Protein AF-A0A0C2FKZ8-F1 (afdb_monomer_lite)

Structure (mmCIF, N/CA/C/O backbone):
data_AF-A0A0C2FKZ8-F1
#
_entry.id   AF-A0A0C2FKZ8-F1
#
loop_
_atom_site.group_PDB
_atom_site.id
_atom_site.type_symbol
_atom_site.label_atom_id
_atom_site.label_alt_id
_atom_site.label_comp_id
_atom_site.label_asym_id
_atom_site.label_entity_id
_atom_site.label_seq_id
_atom_site.pdbx_PDB_ins_code
_atom_site.Cartn_x
_atom_site.Cartn_y
_atom_site.Cartn_z
_atom_site.occupancy
_atom_site.B_iso_or_equiv
_atom_site.auth_seq_id
_atom_site.auth_comp_id
_atom_site.auth_asym_id
_atom_site.auth_atom_id
_atom_site.pdbx_PDB_model_num
ATOM 1 N N . MET A 1 1 ? 32.488 -30.261 -62.437 1.00 38.12 1 MET A N 1
ATOM 2 C CA . MET A 1 1 ? 31.530 -29.179 -62.739 1.00 38.12 1 MET A CA 1
ATOM 3 C C . MET A 1 1 ? 30.149 -29.786 -62.557 1.00 38.12 1 MET A C 1
ATOM 5 O O . MET A 1 1 ? 29.883 -30.774 -63.220 1.00 38.12 1 MET A O 1
ATOM 9 N N . SER A 1 2 ? 29.512 -29.540 -61.407 1.00 35.72 2 SER A N 1
ATOM 10 C CA . SER A 1 2 ? 28.441 -28.525 -61.233 1.00 35.72 2 SER A CA 1
ATOM 11 C C . SER A 1 2 ? 27.141 -29.024 -61.882 1.00 35.72 2 SER A C 1
ATOM 13 O O . SER A 1 2 ? 27.186 -29.386 -63.046 1.00 35.72 2 SER A O 1
ATOM 15 N N . GLY A 1 3 ? 25.960 -29.102 -61.276 1.00 36.44 3 GLY A N 1
ATOM 16 C CA . GLY A 1 3 ? 25.378 -28.740 -59.980 1.00 36.44 3 GLY A CA 1
ATOM 17 C C . GLY A 1 3 ? 24.051 -29.530 -59.886 1.00 36.44 3 GLY A C 1
ATOM 18 O O . GLY A 1 3 ? 23.538 -29.997 -60.898 1.00 36.44 3 GLY A O 1
ATOM 19 N N . ASP A 1 4 ? 23.684 -30.005 -58.706 1.00 36.69 4 ASP A N 1
ATOM 20 C CA . ASP A 1 4 ? 22.714 -29.396 -57.785 1.00 36.69 4 ASP A CA 1
ATOM 21 C C . ASP A 1 4 ? 21.239 -29.625 -58.179 1.00 36.69 4 ASP A C 1
ATOM 23 O O . ASP A 1 4 ? 20.721 -29.088 -59.159 1.00 36.69 4 ASP A O 1
ATOM 27 N N . ALA A 1 5 ? 20.584 -30.481 -57.392 1.00 40.66 5 ALA A N 1
ATOM 28 C CA . ALA A 1 5 ? 19.171 -30.811 -57.468 1.00 40.66 5 ALA A CA 1
ATOM 29 C C . ALA A 1 5 ? 18.420 -29.909 -56.483 1.00 40.66 5 ALA A C 1
ATOM 31 O O . ALA A 1 5 ? 18.368 -30.176 -55.285 1.00 40.66 5 ALA A O 1
ATOM 32 N N . GLY A 1 6 ? 17.836 -28.831 -56.999 1.00 39.62 6 GLY A N 1
ATOM 33 C CA . GLY A 1 6 ? 16.949 -27.960 -56.241 1.00 39.62 6 GLY A CA 1
ATOM 34 C C . GLY A 1 6 ? 15.491 -28.392 -56.375 1.00 39.62 6 GLY A C 1
ATOM 35 O O . GLY A 1 6 ? 14.900 -28.235 -57.437 1.00 39.62 6 GLY A O 1
ATOM 36 N N . SER A 1 7 ? 14.890 -28.866 -55.285 1.00 42.16 7 SER A N 1
ATOM 37 C CA . SER A 1 7 ? 13.541 -28.439 -54.894 1.00 42.16 7 SER A CA 1
ATOM 38 C C . SER A 1 7 ? 13.305 -28.800 -53.430 1.00 42.16 7 SER A C 1
ATOM 40 O O . SER A 1 7 ? 13.011 -29.937 -53.065 1.00 42.16 7 SER A O 1
ATOM 42 N N . SER A 1 8 ? 13.532 -27.796 -52.589 1.00 42.53 8 SER A N 1
ATOM 43 C CA . SER A 1 8 ? 13.315 -27.809 -51.151 1.00 42.53 8 SER A CA 1
ATOM 44 C C . SER A 1 8 ? 11.816 -27.800 -50.858 1.00 42.53 8 SER A C 1
ATOM 46 O O . SER A 1 8 ? 11.144 -26.790 -51.052 1.00 42.53 8 SER A O 1
ATOM 48 N N . VAL A 1 9 ? 11.299 -28.919 -50.353 1.00 45.00 9 VAL A N 1
ATOM 49 C CA . VAL A 1 9 ? 10.028 -28.969 -49.619 1.00 45.00 9 VAL A CA 1
ATOM 50 C C . VAL A 1 9 ? 10.345 -29.399 -48.189 1.00 45.00 9 VAL A C 1
ATOM 52 O O . VAL A 1 9 ? 9.994 -30.488 -47.754 1.00 45.00 9 VAL A O 1
ATOM 55 N N . ALA A 1 10 ? 11.104 -28.570 -47.472 1.00 39.94 10 ALA A N 1
ATOM 56 C CA . ALA A 1 10 ? 11.369 -28.753 -46.045 1.00 39.94 10 ALA A CA 1
ATOM 57 C C . ALA A 1 10 ? 11.796 -27.426 -45.397 1.00 39.94 10 ALA A C 1
ATOM 59 O O . ALA A 1 10 ? 12.912 -27.282 -44.912 1.00 39.94 10 ALA A O 1
ATOM 60 N N . GLN A 1 11 ? 10.915 -26.427 -45.393 1.00 51.12 11 GLN A N 1
ATOM 61 C CA . GLN A 1 11 ? 11.107 -25.204 -44.605 1.00 51.12 11 GLN A CA 1
ATOM 62 C C . GLN A 1 11 ? 10.012 -25.062 -43.549 1.00 51.12 11 GLN A C 1
ATOM 64 O O . GLN A 1 11 ? 9.292 -24.080 -43.585 1.00 51.12 11 GLN A O 1
ATOM 69 N N . PHE A 1 12 ? 9.845 -26.012 -42.621 1.00 51.31 12 PHE A N 1
ATOM 70 C CA . PHE A 1 12 ? 8.905 -25.792 -41.505 1.00 51.31 12 PHE A CA 1
ATOM 71 C C . PHE A 1 12 ? 9.265 -26.416 -40.152 1.00 51.31 12 PHE A C 1
ATOM 73 O O . PHE A 1 12 ? 8.398 -26.487 -39.296 1.00 51.31 12 PHE A O 1
ATOM 80 N N . PHE A 1 13 ? 10.528 -26.772 -39.885 1.00 43.41 13 PHE A N 1
ATOM 81 C CA . PHE A 1 13 ? 10.976 -27.027 -38.506 1.00 43.41 13 PHE A CA 1
ATOM 82 C C . PHE A 1 13 ? 12.439 -26.606 -38.324 1.00 43.41 13 PHE A C 1
ATOM 84 O O . PHE A 1 13 ? 13.352 -27.388 -38.568 1.00 43.41 13 PHE A O 1
ATOM 91 N N . SER A 1 14 ? 12.670 -25.358 -37.906 1.00 43.06 14 SER A N 1
ATOM 92 C CA . SER A 1 14 ? 13.970 -24.958 -37.358 1.00 43.06 14 SER A CA 1
ATOM 93 C C . SER A 1 14 ? 13.974 -25.291 -35.867 1.00 43.06 14 SER A C 1
ATOM 95 O O . SER A 1 14 ? 13.247 -24.677 -35.091 1.00 43.06 14 SER A O 1
ATOM 97 N N . THR A 1 15 ? 14.765 -26.282 -35.458 1.00 45.19 15 THR A N 1
ATOM 98 C CA . THR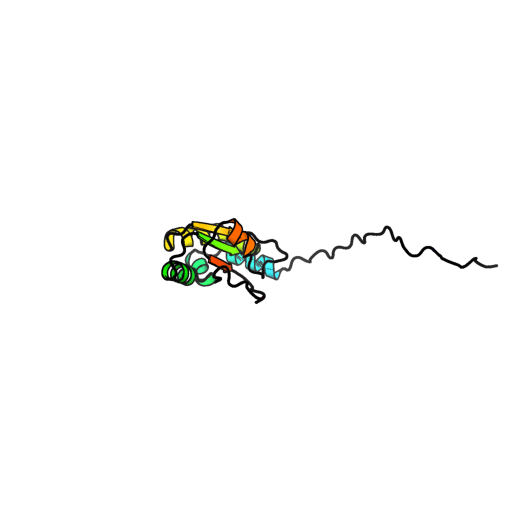 A 1 15 ? 14.976 -26.687 -34.055 1.00 45.19 15 THR A CA 1
ATOM 99 C C . THR A 1 15 ? 15.980 -25.782 -33.332 1.00 45.19 15 THR A C 1
ATOM 101 O O . THR A 1 15 ? 16.780 -26.252 -32.526 1.00 45.19 15 THR A O 1
ATOM 104 N N . HIS A 1 16 ? 15.974 -24.482 -33.619 1.00 43.12 16 HIS A N 1
ATOM 105 C CA . HIS A 1 16 ? 16.875 -23.524 -32.990 1.00 43.12 16 HIS A CA 1
ATOM 106 C C . HIS A 1 16 ? 16.073 -22.495 -32.203 1.00 43.12 16 HIS A C 1
ATOM 108 O O . HIS A 1 16 ? 15.548 -21.543 -32.770 1.00 43.12 16 HIS A O 1
ATOM 114 N N . THR A 1 17 ? 16.007 -22.683 -30.886 1.00 51.44 17 THR A N 1
ATOM 115 C CA . THR A 1 17 ? 15.770 -21.588 -29.943 1.00 51.44 17 THR A CA 1
ATOM 116 C C . THR A 1 17 ? 17.042 -20.740 -29.937 1.00 51.44 17 THR A C 1
ATOM 118 O O . THR A 1 17 ? 18.088 -21.261 -29.538 1.00 51.44 17 THR A O 1
ATOM 121 N N . PRO A 1 18 ? 17.032 -19.476 -30.390 1.00 43.16 18 PRO A N 1
ATOM 122 C CA . PRO A 1 18 ? 18.164 -18.596 -30.159 1.00 43.16 18 PRO A CA 1
ATOM 123 C C . PRO A 1 18 ? 18.250 -18.384 -28.648 1.00 43.16 18 PRO A C 1
ATOM 125 O O . PRO A 1 18 ? 17.334 -17.839 -28.039 1.00 43.16 18 PRO A O 1
ATOM 128 N N . ALA A 1 19 ? 19.332 -18.852 -28.034 1.00 50.28 19 ALA A N 1
ATOM 129 C CA . ALA A 1 19 ? 19.637 -18.628 -26.623 1.00 50.28 19 ALA A CA 1
ATOM 130 C C . ALA A 1 19 ? 20.151 -17.199 -26.351 1.00 50.28 19 ALA A C 1
ATOM 132 O O . ALA A 1 19 ? 20.841 -16.976 -25.362 1.00 50.28 19 ALA A O 1
ATOM 133 N N . ASP A 1 20 ? 19.811 -16.237 -27.209 1.00 47.12 20 ASP A N 1
ATOM 134 C CA . ASP A 1 20 ? 20.1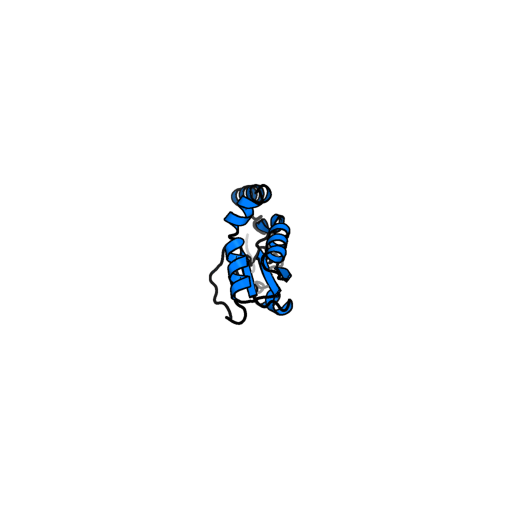07 -14.826 -26.998 1.00 47.12 20 ASP A CA 1
ATOM 135 C C . ASP A 1 20 ? 18.868 -14.162 -26.405 1.00 47.12 20 ASP A C 1
ATOM 137 O O . ASP A 1 20 ? 18.101 -13.468 -27.073 1.00 47.12 20 ASP A O 1
ATOM 141 N N . HIS A 1 21 ? 18.676 -14.387 -25.105 1.00 49.59 21 HIS A N 1
ATOM 142 C CA . HIS A 1 21 ? 18.080 -13.333 -24.300 1.00 49.59 21 HIS A CA 1
ATOM 143 C C . HIS A 1 21 ? 19.062 -12.155 -24.373 1.00 49.59 21 HIS A C 1
ATOM 145 O O . HIS A 1 21 ? 20.246 -12.360 -24.075 1.00 49.59 21 HIS A O 1
ATOM 151 N N . PRO A 1 22 ? 18.631 -10.939 -24.755 1.00 46.25 22 PRO A N 1
ATOM 152 C CA . PRO A 1 22 ? 19.394 -9.759 -24.393 1.00 46.25 22 PRO A CA 1
ATOM 153 C C . PRO A 1 22 ? 19.627 -9.879 -22.891 1.00 46.25 22 PRO A C 1
ATOM 155 O O . PRO A 1 22 ? 18.674 -10.036 -22.130 1.00 46.25 22 PRO A O 1
ATOM 158 N N . LYS A 1 23 ? 20.887 -9.919 -22.459 1.00 45.62 23 LYS A N 1
ATOM 159 C CA . LYS A 1 23 ? 21.161 -9.657 -21.054 1.00 45.62 23 LYS A CA 1
ATOM 160 C C . LYS A 1 23 ? 20.669 -8.237 -20.860 1.00 45.62 23 LYS A C 1
ATOM 162 O O . LYS A 1 23 ? 21.218 -7.339 -21.495 1.00 45.62 23 LYS A O 1
ATOM 167 N N . ASP A 1 24 ? 19.605 -8.071 -20.088 1.00 52.31 24 ASP A N 1
ATOM 168 C CA . ASP A 1 24 ? 19.225 -6.766 -19.580 1.00 52.31 24 ASP A CA 1
ATOM 169 C C . ASP A 1 24 ? 20.494 -6.197 -18.934 1.00 52.31 24 ASP A C 1
ATOM 171 O O . ASP A 1 24 ? 20.976 -6.709 -17.920 1.00 52.31 24 ASP A O 1
ATOM 175 N N . GLU A 1 25 ? 21.138 -5.244 -19.612 1.00 46.78 25 GLU A N 1
ATOM 176 C CA . GLU A 1 25 ? 22.233 -4.480 -19.029 1.00 46.78 25 GLU A CA 1
ATOM 177 C C . GLU A 1 25 ? 21.649 -3.869 -17.750 1.00 46.78 25 GLU A C 1
ATOM 179 O O . GLU A 1 25 ? 20.617 -3.196 -17.839 1.00 46.78 25 GLU A O 1
ATOM 184 N N . PRO A 1 26 ? 22.220 -4.138 -16.562 1.00 48.34 26 PRO A N 1
ATOM 185 C CA . PRO A 1 26 ? 21.697 -3.571 -15.332 1.00 48.34 26 PRO A CA 1
ATOM 186 C C . PRO A 1 26 ? 21.737 -2.053 -15.479 1.00 48.34 26 PRO A C 1
ATOM 188 O O . PRO A 1 26 ? 22.808 -1.459 -15.631 1.00 48.34 26 PRO A O 1
ATOM 191 N N . ASP A 1 27 ? 20.562 -1.427 -15.506 1.00 52.75 27 ASP A N 1
ATOM 192 C CA . ASP A 1 27 ? 20.454 0.018 -15.585 1.00 52.75 27 ASP A CA 1
ATOM 193 C C . ASP A 1 27 ? 21.088 0.603 -14.317 1.00 52.75 27 ASP A C 1
ATOM 195 O O . ASP A 1 27 ? 20.500 0.599 -13.235 1.00 52.75 27 ASP A O 1
ATOM 199 N N . VAL A 1 28 ? 22.317 1.105 -14.453 1.00 53.75 28 VAL A N 1
ATOM 200 C CA . VAL A 1 28 ? 23.122 1.713 -13.379 1.00 53.75 28 VAL A CA 1
ATOM 201 C C . VAL A 1 28 ? 22.353 2.834 -12.654 1.00 53.75 28 VAL A C 1
ATOM 203 O O . VAL A 1 28 ? 22.693 3.199 -11.524 1.00 53.75 28 VAL A O 1
ATOM 206 N N . SER A 1 29 ? 21.318 3.394 -13.289 1.00 60.09 29 SER A N 1
ATOM 207 C CA . SER A 1 29 ? 20.392 4.362 -12.698 1.00 60.09 29 SER A CA 1
ATOM 208 C C . SER A 1 29 ? 19.507 3.747 -11.602 1.00 60.09 29 SER A C 1
ATOM 210 O O . SER A 1 29 ? 19.388 4.310 -10.510 1.00 60.09 29 SER A O 1
ATOM 212 N N . SER A 1 30 ? 18.944 2.564 -11.861 1.00 64.50 30 SER A N 1
ATOM 213 C CA . SER A 1 30 ? 18.024 1.849 -10.966 1.00 64.50 30 SER A CA 1
ATOM 214 C C . SER A 1 30 ? 18.705 1.420 -9.661 1.00 64.50 30 SER A C 1
ATOM 216 O O . SER A 1 30 ? 18.153 1.593 -8.569 1.00 64.50 30 SER A O 1
ATOM 218 N N . ASP A 1 31 ? 19.947 0.939 -9.746 1.00 70.38 31 ASP A N 1
ATOM 219 C CA . ASP A 1 31 ? 20.693 0.468 -8.573 1.00 70.38 31 ASP A CA 1
ATOM 220 C C . ASP A 1 31 ? 21.002 1.607 -7.591 1.00 70.38 31 ASP A C 1
ATOM 222 O O . ASP A 1 31 ? 20.770 1.484 -6.386 1.00 70.38 31 ASP A O 1
ATOM 226 N N . LYS A 1 32 ? 21.436 2.768 -8.103 1.00 76.75 32 LYS A N 1
ATOM 227 C CA . LYS A 1 32 ? 21.719 3.945 -7.265 1.00 76.75 32 LYS A CA 1
ATOM 228 C C . LYS A 1 32 ? 20.475 4.450 -6.545 1.00 76.75 32 LYS A C 1
ATOM 230 O O . LYS A 1 32 ? 20.554 4.837 -5.382 1.00 76.75 32 LYS A O 1
ATOM 235 N N . PHE A 1 33 ? 19.337 4.469 -7.231 1.00 80.50 33 PHE A N 1
ATOM 236 C CA . PHE A 1 33 ? 18.077 4.919 -6.650 1.00 80.50 33 PHE A CA 1
ATOM 237 C C . PHE A 1 33 ? 17.588 3.979 -5.545 1.00 80.50 33 PHE A C 1
ATOM 239 O O . PHE A 1 33 ? 17.213 4.429 -4.460 1.00 80.50 33 PHE A O 1
ATOM 246 N N . THR A 1 34 ? 17.681 2.671 -5.784 1.00 81.19 34 THR A N 1
ATOM 247 C CA . THR A 1 34 ? 17.350 1.644 -4.790 1.00 81.19 34 THR A CA 1
ATOM 248 C C . THR A 1 34 ? 18.200 1.813 -3.526 1.00 81.19 34 THR A C 1
ATOM 250 O O . THR A 1 34 ? 17.682 1.742 -2.410 1.00 81.19 34 THR A O 1
ATOM 253 N N . ASP A 1 35 ? 19.498 2.087 -3.674 1.00 84.69 35 ASP A N 1
ATOM 254 C CA . ASP A 1 35 ? 20.387 2.312 -2.533 1.00 84.69 35 ASP A CA 1
ATOM 255 C C . ASP A 1 35 ? 20.049 3.593 -1.762 1.00 84.69 35 ASP A C 1
ATOM 257 O O . ASP A 1 35 ? 19.987 3.565 -0.533 1.00 84.69 35 ASP A O 1
ATOM 261 N N . LEU A 1 36 ? 19.719 4.691 -2.449 1.00 85.12 36 LEU A N 1
ATOM 262 C CA . LEU A 1 36 ? 19.256 5.913 -1.783 1.00 85.12 36 LEU A CA 1
ATOM 263 C C . LEU A 1 36 ? 18.029 5.644 -0.900 1.00 85.12 36 LEU A C 1
ATOM 265 O O . LEU A 1 36 ? 18.013 6.035 0.267 1.00 85.12 36 LEU A O 1
ATOM 269 N N . ILE A 1 37 ? 17.041 4.916 -1.422 1.00 85.31 37 ILE A N 1
ATOM 270 C CA . ILE A 1 37 ? 15.796 4.610 -0.705 1.00 85.31 37 ILE A CA 1
ATOM 271 C C . ILE A 1 37 ? 16.031 3.691 0.493 1.00 85.31 37 ILE A C 1
ATOM 273 O O . ILE A 1 37 ? 15.395 3.855 1.539 1.00 85.31 37 ILE A O 1
ATOM 277 N N . LYS A 1 38 ? 16.970 2.744 0.395 1.00 86.38 38 LYS A N 1
ATOM 278 C CA . LYS A 1 38 ? 17.366 1.912 1.544 1.00 86.38 38 LYS A CA 1
ATOM 279 C C . LYS A 1 38 ? 17.873 2.763 2.707 1.00 86.38 38 LYS A C 1
ATOM 281 O O . LYS A 1 38 ? 17.589 2.430 3.860 1.00 86.38 38 LYS A O 1
ATOM 286 N N . ASN A 1 39 ? 18.585 3.846 2.400 1.00 89.75 39 ASN A N 1
ATOM 287 C CA . ASN A 1 39 ? 19.221 4.737 3.364 1.00 89.75 39 ASN A CA 1
ATOM 288 C C . ASN A 1 39 ? 18.318 5.859 3.900 1.00 89.75 39 ASN A C 1
ATOM 290 O O . ASN A 1 39 ? 18.763 6.595 4.783 1.00 89.75 39 ASN A O 1
ATOM 294 N N . PHE A 1 40 ? 17.076 5.991 3.424 1.00 90.44 40 PHE A N 1
ATOM 295 C CA . PHE A 1 40 ? 16.148 6.993 3.951 1.00 90.44 40 PHE A CA 1
ATOM 296 C C . PHE A 1 40 ? 15.867 6.773 5.439 1.00 90.44 40 PHE A C 1
ATOM 298 O O . PHE A 1 40 ? 15.612 5.650 5.899 1.00 90.44 40 PHE A O 1
ATOM 305 N N . ASN A 1 41 ? 15.892 7.876 6.187 1.00 92.44 41 ASN A N 1
ATOM 306 C CA . ASN A 1 41 ? 15.345 7.913 7.538 1.00 92.44 41 ASN A CA 1
ATOM 307 C C . ASN A 1 41 ? 13.803 7.901 7.498 1.00 92.44 41 ASN A C 1
ATOM 309 O O . ASN A 1 41 ? 13.192 7.955 6.429 1.00 92.44 41 ASN A O 1
ATOM 313 N N . ASP A 1 42 ? 13.167 7.803 8.665 1.00 90.31 42 ASP A N 1
ATOM 314 C CA . ASP A 1 42 ? 11.710 7.658 8.747 1.00 90.31 42 ASP A CA 1
ATOM 315 C C . ASP A 1 42 ? 10.949 8.876 8.195 1.00 90.31 42 ASP A C 1
ATOM 317 O O . ASP A 1 42 ? 9.901 8.694 7.579 1.00 90.31 42 ASP A O 1
ATOM 321 N N . ASP A 1 43 ? 11.473 10.094 8.354 1.00 93.19 43 ASP A N 1
ATOM 322 C CA . ASP A 1 43 ? 10.822 11.316 7.863 1.00 93.19 43 ASP A CA 1
ATOM 323 C C . ASP A 1 43 ? 10.911 11.422 6.336 1.00 93.19 43 ASP A C 1
ATOM 325 O O . ASP A 1 43 ? 9.904 11.655 5.672 1.00 93.19 43 ASP A O 1
ATOM 329 N N . GLN A 1 44 ? 12.086 11.141 5.762 1.00 94.44 44 GLN A N 1
ATOM 330 C CA . GLN A 1 44 ? 12.281 11.079 4.309 1.00 94.44 44 GLN A CA 1
ATOM 331 C C . GLN A 1 44 ? 11.410 9.998 3.673 1.00 94.44 44 GLN A C 1
ATOM 333 O O . GLN A 1 44 ? 10.857 10.198 2.596 1.00 94.44 44 GLN A O 1
ATOM 338 N N . LEU A 1 45 ? 11.268 8.850 4.343 1.00 93.50 45 LEU A N 1
ATOM 339 C CA . LEU A 1 45 ? 10.390 7.779 3.889 1.00 93.50 45 LEU A CA 1
ATOM 340 C C . LEU A 1 45 ? 8.924 8.235 3.871 1.00 93.50 45 LEU A C 1
ATOM 342 O O . LEU A 1 45 ? 8.212 7.961 2.909 1.00 93.50 45 LEU A O 1
ATOM 346 N N . ARG A 1 46 ? 8.472 8.931 4.921 1.00 94.75 46 ARG A N 1
ATOM 347 C CA . ARG A 1 46 ? 7.097 9.445 5.012 1.00 94.75 46 ARG A CA 1
ATOM 348 C C . ARG A 1 46 ? 6.795 10.477 3.942 1.00 94.75 46 ARG A C 1
ATOM 350 O O . ARG A 1 46 ? 5.734 10.391 3.332 1.00 94.75 46 ARG A O 1
ATOM 357 N N . GLU A 1 47 ? 7.718 11.408 3.724 1.00 95.44 47 GLU A N 1
ATOM 358 C CA . GLU A 1 47 ? 7.586 12.456 2.717 1.00 95.44 47 GLU A CA 1
ATOM 359 C C . GLU A 1 47 ? 7.586 11.857 1.308 1.00 95.44 47 GLU A C 1
ATOM 361 O O . GLU A 1 47 ? 6.646 12.077 0.552 1.00 95.44 47 GLU A O 1
ATOM 366 N N . PHE A 1 48 ? 8.571 11.013 0.983 1.00 94.56 48 PHE A N 1
ATOM 367 C CA . PHE A 1 48 ? 8.707 10.423 -0.350 1.00 94.56 48 PHE A CA 1
ATOM 368 C C . PHE A 1 48 ? 7.512 9.542 -0.742 1.00 94.56 48 PHE A C 1
ATOM 370 O O . PHE A 1 48 ? 7.037 9.608 -1.872 1.00 94.56 48 PHE A O 1
ATOM 377 N N . PHE A 1 49 ? 7.008 8.724 0.186 1.00 95.19 49 PHE A N 1
ATOM 378 C CA . PHE A 1 49 ? 5.853 7.856 -0.062 1.00 95.19 49 PHE A CA 1
ATOM 379 C C . PHE A 1 49 ? 4.510 8.513 0.298 1.00 95.19 49 PHE A C 1
ATOM 381 O O . PHE A 1 49 ? 3.487 7.831 0.281 1.00 95.19 49 PHE A O 1
ATOM 388 N N . HIS A 1 50 ? 4.488 9.806 0.649 1.00 96.44 50 HIS A N 1
ATOM 389 C CA . HIS A 1 50 ? 3.274 10.534 1.045 1.00 96.44 50 HIS A CA 1
ATOM 390 C C . HIS A 1 50 ? 2.413 9.762 2.068 1.00 96.44 50 HIS A C 1
ATOM 392 O O . HIS A 1 50 ? 1.185 9.666 1.956 1.00 96.44 50 HIS A O 1
ATOM 398 N N . LEU A 1 51 ? 3.056 9.161 3.076 1.00 96.88 51 LEU A N 1
ATOM 399 C CA . LEU A 1 51 ? 2.399 8.182 3.948 1.00 96.88 51 LEU A CA 1
ATOM 400 C C . LEU A 1 51 ? 1.270 8.794 4.785 1.00 96.88 51 LEU A C 1
ATOM 402 O O . LEU A 1 51 ? 0.263 8.129 5.034 1.00 96.88 51 LEU A O 1
ATOM 406 N N . ASP A 1 52 ? 1.397 10.059 5.182 1.00 97.44 52 ASP A N 1
ATOM 407 C CA . ASP A 1 52 ? 0.363 10.762 5.947 1.00 97.44 52 ASP A CA 1
ATOM 408 C C . ASP A 1 52 ? -0.917 10.986 5.125 1.00 97.44 52 ASP A C 1
ATOM 410 O O . ASP A 1 52 ? -2.035 10.860 5.642 1.00 97.44 52 ASP A O 1
ATOM 414 N N . GLU A 1 53 ? -0.780 11.249 3.823 1.00 97.50 53 GLU A N 1
ATOM 415 C CA . GLU A 1 53 ? -1.918 11.352 2.906 1.00 97.50 53 GLU A CA 1
ATOM 416 C C . GLU A 1 53 ? -2.591 9.995 2.716 1.00 97.50 53 GLU A C 1
ATOM 418 O O . GLU A 1 53 ? -3.819 9.904 2.720 1.00 97.50 53 GLU A O 1
ATOM 423 N N . THR A 1 54 ? -1.799 8.929 2.593 1.00 97.81 54 THR A N 1
ATOM 424 C CA . THR A 1 54 ? -2.306 7.555 2.521 1.00 97.81 54 THR A CA 1
ATOM 425 C C . THR A 1 54 ? -3.097 7.187 3.773 1.00 97.81 54 THR A C 1
ATOM 427 O O . THR A 1 54 ? -4.226 6.706 3.667 1.00 97.81 54 THR A O 1
ATOM 430 N N . VAL A 1 55 ? -2.570 7.482 4.962 1.00 97.94 55 VAL A N 1
ATOM 431 C CA . VAL A 1 55 ? -3.273 7.262 6.236 1.00 97.94 55 VAL A CA 1
ATOM 432 C C . VAL A 1 55 ? -4.573 8.065 6.297 1.00 97.94 55 VAL A C 1
ATOM 434 O O . VAL A 1 55 ? -5.609 7.538 6.704 1.00 97.94 55 VAL A O 1
ATOM 437 N N . THR A 1 56 ? -4.540 9.332 5.881 1.00 98.00 56 THR A N 1
ATOM 438 C CA . THR A 1 56 ? -5.724 10.202 5.864 1.00 98.00 56 THR A CA 1
ATOM 439 C C . THR A 1 56 ? -6.797 9.657 4.925 1.00 98.00 56 THR A C 1
ATOM 441 O O . THR A 1 56 ? -7.962 9.557 5.309 1.00 98.00 56 THR A O 1
ATOM 444 N N . TRP A 1 57 ? -6.405 9.234 3.724 1.00 97.88 57 TRP A N 1
ATOM 445 C CA . TRP A 1 57 ? -7.303 8.612 2.758 1.00 97.88 57 TRP A CA 1
ATOM 446 C C . TRP A 1 57 ? -7.933 7.326 3.304 1.00 97.88 57 TRP A C 1
ATOM 448 O O . TRP A 1 57 ? -9.149 7.163 3.210 1.00 97.88 57 TRP A O 1
ATOM 458 N N . MET A 1 58 ? -7.154 6.451 3.948 1.00 97.06 58 MET A N 1
ATOM 459 C CA . MET A 1 58 ? -7.685 5.225 4.556 1.00 97.06 58 MET A CA 1
ATOM 460 C C . MET A 1 58 ? -8.694 5.518 5.668 1.00 97.06 58 MET A C 1
ATOM 462 O O . MET A 1 58 ? -9.779 4.938 5.691 1.00 97.06 58 MET A O 1
ATOM 466 N N . ARG A 1 59 ? -8.359 6.444 6.574 1.00 96.75 59 ARG A N 1
ATOM 467 C CA . ARG A 1 59 ? -9.222 6.806 7.706 1.00 96.75 59 ARG A CA 1
ATOM 468 C C . ARG A 1 59 ? -10.527 7.454 7.255 1.00 96.75 59 ARG A C 1
ATOM 470 O O . ARG A 1 59 ? -11.580 7.091 7.769 1.00 96.75 59 ARG A O 1
ATOM 477 N N . ASN A 1 60 ? -10.469 8.367 6.286 1.00 97.31 60 ASN A N 1
ATOM 478 C CA . ASN A 1 60 ? -11.651 9.075 5.788 1.00 97.31 60 ASN A CA 1
ATOM 479 C C . ASN A 1 60 ? -12.663 8.137 5.123 1.00 97.31 60 ASN A C 1
ATOM 481 O O . ASN A 1 60 ? -13.862 8.381 5.207 1.00 97.31 60 ASN A O 1
ATOM 485 N N . ASN A 1 61 ? -12.185 7.067 4.485 1.00 97.06 61 ASN A N 1
ATOM 486 C CA . ASN A 1 61 ? -13.042 6.077 3.835 1.00 97.06 61 ASN A CA 1
ATOM 487 C C . ASN A 1 61 ? -13.370 4.870 4.733 1.00 97.06 61 ASN A C 1
ATOM 489 O O . ASN A 1 61 ? -14.195 4.039 4.365 1.00 97.06 61 ASN A O 1
ATOM 493 N N . GLY A 1 62 ? -12.752 4.761 5.913 1.00 96.56 62 GLY A N 1
ATOM 494 C CA . GLY A 1 62 ? -13.027 3.686 6.867 1.00 96.56 62 GLY A CA 1
ATOM 495 C C . GLY A 1 62 ? -12.545 2.298 6.429 1.00 96.56 62 GLY A C 1
ATOM 496 O O . GLY A 1 62 ? -13.107 1.302 6.884 1.00 96.56 62 GLY A O 1
ATOM 497 N N . TYR A 1 63 ? -11.521 2.212 5.574 1.00 97.69 63 TYR A N 1
ATOM 498 C CA . TYR A 1 63 ? -10.954 0.928 5.142 1.00 97.69 63 TYR A CA 1
ATOM 499 C C . TYR A 1 63 ? -10.303 0.181 6.311 1.00 97.69 63 TYR A C 1
ATOM 501 O O . TYR A 1 63 ? -9.738 0.802 7.213 1.00 97.69 63 TYR A O 1
ATOM 509 N N . LYS A 1 64 ? -10.358 -1.157 6.302 1.00 97.44 64 LYS A N 1
ATOM 510 C CA . LYS A 1 64 ? -9.798 -2.010 7.366 1.00 97.44 64 LYS A CA 1
ATOM 511 C C . LYS A 1 64 ? -8.755 -2.996 6.872 1.00 97.44 64 LYS A C 1
ATOM 513 O O . LYS A 1 64 ? -7.879 -3.388 7.646 1.00 97.44 64 LYS A O 1
ATOM 518 N N . ARG A 1 65 ? -8.813 -3.384 5.604 1.00 98.00 65 ARG A N 1
ATOM 519 C CA . ARG A 1 65 ? -7.853 -4.277 4.954 1.00 98.00 65 ARG A CA 1
ATOM 520 C C . ARG A 1 65 ? -7.371 -3.606 3.683 1.00 98.00 65 ARG A C 1
ATOM 522 O O . ARG A 1 65 ? -8.157 -3.435 2.761 1.00 98.00 65 ARG A O 1
ATOM 529 N N . VAL A 1 66 ? -6.100 -3.232 3.616 1.00 98.00 66 VAL A N 1
ATOM 530 C CA . VAL A 1 66 ? -5.583 -2.469 2.472 1.00 98.00 66 VAL A CA 1
ATOM 531 C C . VAL A 1 66 ? -4.402 -3.189 1.846 1.00 98.00 66 VAL A C 1
ATOM 533 O O . VAL A 1 66 ? -3.460 -3.570 2.542 1.00 98.00 66 VAL A O 1
ATOM 536 N N . ALA A 1 67 ? -4.463 -3.385 0.534 1.00 97.19 67 ALA A N 1
ATOM 537 C CA . ALA A 1 67 ? -3.341 -3.871 -0.247 1.00 97.19 67 ALA A CA 1
ATOM 538 C C . ALA A 1 67 ? -2.347 -2.729 -0.487 1.00 97.19 67 ALA A C 1
ATOM 540 O O . ALA A 1 67 ? -2.740 -1.622 -0.842 1.00 97.19 67 ALA A O 1
ATOM 541 N N . LEU A 1 68 ? -1.061 -2.992 -0.294 1.00 96.44 68 LEU A N 1
ATOM 542 C CA . LEU A 1 68 ? 0.026 -2.083 -0.630 1.00 96.44 68 LEU A CA 1
ATOM 543 C C . LEU A 1 68 ? 0.845 -2.754 -1.725 1.00 96.44 68 LEU A C 1
ATOM 545 O O . LEU A 1 68 ? 1.533 -3.741 -1.461 1.00 96.44 68 LEU A O 1
ATOM 549 N N . GLN A 1 69 ? 0.751 -2.237 -2.940 1.00 94.56 69 GLN A N 1
ATOM 550 C CA . GLN A 1 69 ? 1.529 -2.715 -4.070 1.00 94.56 69 GLN A CA 1
ATOM 551 C C . GLN A 1 69 ? 2.775 -1.851 -4.216 1.00 94.56 69 GLN A C 1
ATOM 553 O O . GLN A 1 69 ? 2.683 -0.624 -4.272 1.00 94.56 69 GLN A O 1
ATOM 558 N N . LEU A 1 70 ? 3.939 -2.499 -4.241 1.00 92.50 70 LEU A N 1
ATOM 559 C CA . LEU A 1 70 ? 5.226 -1.837 -4.414 1.00 92.50 70 LEU A CA 1
ATOM 560 C C . LEU A 1 70 ? 6.049 -2.572 -5.481 1.00 92.50 70 LEU A C 1
ATOM 562 O O . LEU A 1 70 ? 6.061 -3.805 -5.469 1.00 92.50 70 LEU A O 1
ATOM 566 N N . PRO A 1 71 ? 6.778 -1.858 -6.355 1.00 90.06 71 PRO A N 1
ATOM 567 C CA . PRO A 1 71 ? 7.761 -2.457 -7.241 1.00 90.06 71 PRO A CA 1
ATOM 568 C C . PRO A 1 71 ? 8.939 -3.035 -6.450 1.00 90.06 71 PRO A C 1
ATOM 570 O O . PRO A 1 71 ? 9.235 -2.606 -5.330 1.00 90.06 71 PRO A O 1
ATOM 573 N N . ASP A 1 72 ? 9.667 -3.960 -7.079 1.00 87.25 72 ASP A N 1
ATOM 574 C CA . ASP A 1 72 ? 10.781 -4.705 -6.473 1.00 87.25 72 ASP A CA 1
ATOM 575 C C . ASP A 1 72 ? 11.806 -3.816 -5.757 1.00 87.25 72 ASP A C 1
ATOM 577 O O . ASP A 1 72 ? 12.232 -4.107 -4.636 1.00 87.25 72 ASP A O 1
ATOM 581 N N . HIS A 1 73 ? 12.164 -2.685 -6.366 1.00 86.69 73 HIS A N 1
ATOM 582 C CA . HIS A 1 73 ? 13.161 -1.761 -5.829 1.00 86.69 73 HIS A CA 1
ATOM 583 C C . HIS A 1 73 ? 12.695 -1.013 -4.561 1.00 86.69 73 HIS A C 1
ATOM 585 O O . HIS A 1 73 ? 13.522 -0.457 -3.837 1.00 86.69 73 HIS A O 1
ATOM 591 N N . PHE A 1 74 ? 11.400 -1.041 -4.225 1.00 90.50 74 PHE A N 1
ATOM 592 C CA . PHE A 1 74 ? 10.861 -0.513 -2.965 1.00 90.50 74 PHE A CA 1
ATOM 593 C C . PHE A 1 74 ? 10.638 -1.591 -1.894 1.00 90.50 74 PHE A C 1
ATOM 595 O O . PHE A 1 74 ? 10.412 -1.254 -0.725 1.00 90.50 74 PHE A O 1
ATOM 602 N N . LEU A 1 75 ? 10.755 -2.884 -2.227 1.00 89.31 75 LEU A N 1
ATOM 603 C CA . LEU A 1 75 ? 10.463 -3.976 -1.288 1.00 89.31 75 LEU A CA 1
ATOM 604 C C . LEU A 1 75 ? 11.351 -3.954 -0.037 1.00 89.31 75 LEU A C 1
ATOM 606 O O . LEU A 1 75 ? 10.889 -4.317 1.046 1.00 89.31 75 LEU A O 1
ATOM 610 N N . SER A 1 76 ? 12.581 -3.436 -0.126 1.00 90.12 76 SER A N 1
ATOM 611 C CA . SER A 1 76 ? 13.457 -3.270 1.045 1.00 90.12 76 SER A CA 1
ATOM 612 C C . SER A 1 76 ? 12.886 -2.333 2.115 1.00 90.12 76 SER A C 1
ATOM 614 O O . SER A 1 76 ? 13.289 -2.415 3.274 1.00 90.12 76 SER A O 1
ATOM 616 N N . ARG A 1 77 ? 11.961 -1.436 1.749 1.00 93.06 77 ARG A N 1
ATOM 617 C CA . ARG A 1 77 ? 11.275 -0.514 2.670 1.00 93.06 77 ARG A CA 1
ATOM 618 C C . ARG A 1 77 ? 9.809 -0.876 2.910 1.00 93.06 77 ARG A C 1
ATOM 620 O O . ARG A 1 77 ? 9.196 -0.293 3.804 1.00 93.06 77 ARG A O 1
ATOM 627 N N . ALA A 1 78 ? 9.265 -1.855 2.186 1.00 93.31 78 ALA A N 1
ATOM 628 C CA . ALA A 1 78 ? 7.853 -2.231 2.242 1.00 93.31 78 ALA A CA 1
ATOM 629 C C . ALA A 1 78 ? 7.373 -2.553 3.666 1.00 93.31 78 ALA A C 1
ATOM 631 O O . ALA A 1 78 ? 6.316 -2.084 4.077 1.00 93.31 78 ALA A O 1
ATOM 632 N N . TYR A 1 79 ? 8.173 -3.273 4.460 1.00 94.12 79 TYR A N 1
ATOM 633 C CA . TYR A 1 79 ? 7.826 -3.561 5.856 1.00 94.12 79 TYR A CA 1
ATOM 634 C C . TYR A 1 79 ? 7.718 -2.293 6.719 1.00 94.12 79 TYR A C 1
ATOM 636 O O . TYR A 1 79 ? 6.782 -2.163 7.505 1.00 94.12 79 TYR A O 1
ATOM 644 N N . CYS A 1 80 ? 8.645 -1.341 6.568 1.00 94.88 80 CYS A N 1
ATOM 645 C CA . CYS A 1 80 ? 8.611 -0.075 7.304 1.00 94.88 80 CYS A CA 1
ATOM 646 C C . CYS A 1 80 ? 7.360 0.738 6.950 1.00 94.88 80 CYS A C 1
ATOM 648 O O . CYS A 1 80 ? 6.688 1.248 7.846 1.00 94.88 80 CYS A O 1
ATOM 650 N N . ILE A 1 81 ? 7.034 0.807 5.656 1.00 95.69 81 ILE A N 1
ATOM 651 C CA . ILE A 1 81 ? 5.839 1.483 5.138 1.00 95.69 81 ILE A CA 1
ATOM 652 C C . ILE A 1 81 ? 4.571 0.824 5.692 1.00 95.69 81 ILE A C 1
ATOM 654 O O . ILE A 1 81 ? 3.737 1.505 6.287 1.00 95.69 81 ILE A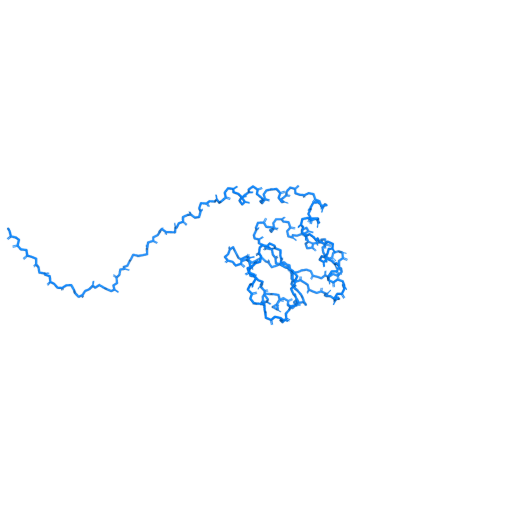 O 1
ATOM 658 N N . ALA A 1 82 ? 4.451 -0.502 5.567 1.00 96.81 82 ALA A N 1
ATOM 659 C CA . ALA A 1 82 ? 3.308 -1.255 6.072 1.00 96.81 82 ALA A CA 1
ATOM 660 C C . ALA A 1 82 ? 3.125 -1.048 7.577 1.00 96.81 82 ALA A C 1
ATOM 662 O O . ALA A 1 82 ? 2.048 -0.658 8.011 1.00 96.81 82 ALA A O 1
ATOM 663 N N . LYS A 1 83 ? 4.191 -1.204 8.369 1.00 96.81 83 LYS A N 1
ATOM 664 C CA . LYS A 1 83 ? 4.141 -1.015 9.823 1.00 96.81 83 LYS A CA 1
ATOM 665 C C . LYS A 1 83 ? 3.688 0.396 10.206 1.00 96.81 83 LYS A C 1
ATOM 667 O O . LYS A 1 83 ? 2.883 0.554 11.125 1.00 96.81 83 LYS A O 1
ATOM 672 N N . PHE A 1 84 ? 4.195 1.421 9.518 1.00 96.38 84 PHE A N 1
ATOM 673 C CA . PHE A 1 84 ? 3.765 2.800 9.746 1.00 96.38 84 PHE A CA 1
ATOM 674 C C . PHE A 1 84 ? 2.268 2.964 9.468 1.00 96.38 84 PHE A C 1
ATOM 676 O O . PHE A 1 84 ? 1.546 3.488 10.318 1.00 96.38 84 PHE A O 1
ATOM 683 N N . ILE A 1 85 ? 1.802 2.465 8.321 1.00 97.25 85 ILE A N 1
ATOM 684 C CA . ILE A 1 85 ? 0.402 2.544 7.902 1.00 97.25 85 ILE A CA 1
ATOM 685 C C . ILE A 1 85 ? -0.512 1.786 8.867 1.00 97.25 85 ILE A C 1
ATOM 687 O O . ILE A 1 85 ? -1.501 2.357 9.312 1.00 97.25 85 ILE A O 1
ATOM 691 N N . GLU A 1 86 ? -0.180 0.549 9.243 1.00 97.38 86 GLU A N 1
ATOM 692 C CA . GLU A 1 86 ? -0.983 -0.248 10.180 1.00 97.38 86 GLU A CA 1
ATOM 693 C C . GLU A 1 86 ? -1.123 0.458 11.532 1.00 97.38 86 GLU A C 1
ATOM 695 O O . GLU A 1 86 ? -2.230 0.600 12.050 1.00 97.38 86 GLU A O 1
ATOM 700 N N . SER A 1 87 ? -0.012 0.971 12.075 1.00 96.00 87 SER A N 1
ATOM 701 C CA . SER A 1 87 ? -0.017 1.675 13.364 1.00 9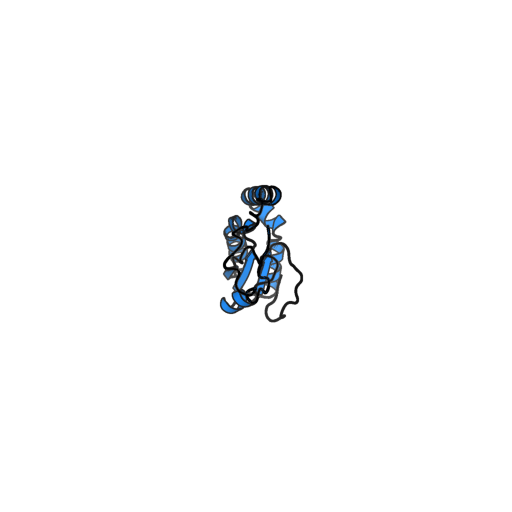6.00 87 SER A CA 1
ATOM 702 C C . SER A 1 87 ? -0.757 3.012 13.325 1.00 96.00 87 SER A C 1
ATOM 704 O O . SER A 1 87 ? -1.394 3.397 14.304 1.00 96.00 87 SER A O 1
ATOM 706 N N . SER A 1 88 ? -0.685 3.721 12.198 1.00 96.75 88 SER A N 1
ATOM 707 C CA . SER A 1 88 ? -1.292 5.039 12.055 1.00 96.75 88 SER A CA 1
ATOM 708 C C . SER A 1 88 ? -2.770 4.917 11.695 1.00 96.75 88 SER A C 1
ATOM 710 O O . SER A 1 88 ? -3.613 5.523 12.343 1.00 96.75 88 SER A O 1
ATOM 712 N N . ALA A 1 89 ? -3.134 4.130 10.692 1.00 96.12 89 ALA A N 1
ATOM 713 C CA . ALA A 1 89 ? -4.506 4.052 10.201 1.00 96.12 89 ALA A CA 1
ATOM 714 C C . ALA A 1 89 ? -5.402 3.059 10.968 1.00 96.12 89 ALA A C 1
ATOM 716 O O . ALA A 1 89 ? -6.610 3.091 10.745 1.00 96.12 89 ALA A O 1
ATOM 717 N N . ASP A 1 90 ? -4.857 2.232 11.874 1.00 96.31 90 ASP A N 1
ATOM 718 C CA . ASP A 1 90 ? -5.591 1.130 12.528 1.00 96.31 90 ASP A CA 1
ATOM 719 C C . ASP A 1 90 ? -6.234 0.189 11.488 1.00 96.31 90 ASP A C 1
ATOM 721 O O . ASP A 1 90 ? -7.446 -0.062 11.455 1.00 96.31 90 ASP A O 1
ATOM 725 N N . VAL A 1 91 ? -5.387 -0.281 10.569 1.00 97.19 91 VAL A N 1
ATOM 726 C CA . VAL A 1 91 ? -5.743 -1.174 9.458 1.00 97.19 91 VAL A CA 1
ATOM 727 C C . VAL A 1 91 ? -4.808 -2.372 9.423 1.00 97.19 91 VAL A C 1
ATOM 729 O O . VAL A 1 91 ? -3.722 -2.345 9.997 1.00 97.19 91 VAL A O 1
ATOM 732 N N . LYS A 1 92 ? -5.210 -3.412 8.694 1.00 97.88 92 LYS A N 1
ATOM 733 C CA . LYS A 1 92 ? -4.333 -4.515 8.310 1.00 97.88 92 LYS A CA 1
ATOM 734 C C . LYS A 1 92 ? -3.796 -4.286 6.900 1.00 97.88 92 LYS A C 1
ATOM 736 O O . LYS A 1 92 ? -4.587 -4.183 5.959 1.00 97.88 92 LYS A O 1
ATOM 741 N N . ALA A 1 93 ? -2.477 -4.246 6.751 1.00 97.50 93 ALA A N 1
ATOM 742 C CA . ALA A 1 93 ? -1.816 -4.070 5.465 1.00 97.50 93 ALA A CA 1
ATOM 743 C C . ALA A 1 93 ? -1.464 -5.424 4.824 1.00 97.50 93 ALA A C 1
ATOM 745 O O . ALA A 1 93 ? -1.027 -6.360 5.494 1.00 97.50 93 ALA A O 1
ATOM 746 N N . PHE A 1 94 ? -1.633 -5.520 3.507 1.00 97.06 94 PHE A N 1
ATOM 747 C CA . PHE A 1 94 ? -1.265 -6.682 2.699 1.00 97.06 94 PHE A CA 1
ATOM 748 C C . PHE A 1 94 ? -0.242 -6.245 1.657 1.00 97.06 94 PHE A C 1
ATOM 750 O O . PHE A 1 94 ? -0.584 -5.542 0.714 1.00 97.06 94 PHE A O 1
ATOM 757 N N . LEU A 1 95 ? 1.019 -6.635 1.837 1.00 95.19 95 LEU A N 1
ATOM 758 C CA . LEU A 1 95 ? 2.070 -6.327 0.869 1.00 95.19 95 LEU A CA 1
ATOM 759 C C . LEU A 1 95 ? 1.897 -7.202 -0.377 1.00 95.19 95 LEU A C 1
ATOM 761 O O . LEU A 1 95 ? 2.009 -8.425 -0.293 1.00 95.19 95 LEU A O 1
ATOM 765 N N . LEU A 1 96 ? 1.643 -6.567 -1.519 1.00 92.12 96 LEU A N 1
ATOM 766 C CA . LEU A 1 96 ? 1.652 -7.204 -2.828 1.00 92.12 96 LEU A CA 1
ATOM 767 C C . LEU A 1 96 ? 3.034 -6.986 -3.447 1.00 92.12 96 LEU A C 1
ATOM 769 O O . LEU A 1 96 ? 3.394 -5.862 -3.800 1.00 92.12 96 LEU A O 1
ATOM 773 N N . ALA A 1 97 ? 3.814 -8.059 -3.539 1.00 74.12 97 ALA A N 1
ATOM 774 C CA . ALA A 1 97 ? 5.053 -8.076 -4.306 1.00 74.12 97 ALA A CA 1
ATOM 775 C C . ALA A 1 97 ? 4.702 -8.490 -5.738 1.00 74.12 97 ALA A C 1
ATOM 777 O O . ALA A 1 97 ? 4.598 -9.684 -6.024 1.00 74.12 97 ALA A O 1
ATOM 778 N N . ASP A 1 98 ? 4.423 -7.510 -6.598 1.00 68.88 98 ASP A N 1
ATOM 779 C CA . ASP A 1 98 ? 4.164 -7.786 -8.010 1.00 68.88 98 ASP A CA 1
ATOM 780 C C . ASP A 1 98 ? 5.484 -7.942 -8.776 1.00 68.88 98 ASP A C 1
ATOM 782 O O . ASP A 1 98 ? 6.506 -7.347 -8.442 1.00 68.88 98 ASP A O 1
ATOM 786 N N . THR A 1 99 ? 5.449 -8.793 -9.793 1.00 57.22 99 THR A N 1
ATOM 787 C CA . THR A 1 99 ? 6.602 -9.232 -10.578 1.00 57.22 99 THR A CA 1
ATOM 788 C C . THR A 1 99 ? 7.189 -8.097 -11.420 1.00 57.22 99 THR A C 1
ATOM 790 O O . THR A 1 99 ? 6.461 -7.252 -11.943 1.00 57.22 99 THR A O 1
ATOM 793 N N . SER A 1 100 ? 8.506 -8.130 -11.645 1.00 62.03 100 SER A N 1
ATOM 794 C CA . SER A 1 100 ? 9.301 -7.135 -12.392 1.00 62.03 100 SER A CA 1
ATOM 795 C C . SER A 1 100 ? 8.789 -6.796 -13.806 1.00 62.03 100 SER A C 1
ATOM 797 O O . SER A 1 100 ? 9.263 -5.849 -14.424 1.00 62.03 100 SER A O 1
ATOM 799 N N . TYR A 1 101 ? 7.820 -7.552 -14.328 1.00 63.62 101 TYR A N 1
ATOM 800 C CA . TYR A 1 101 ? 7.229 -7.376 -15.655 1.00 63.62 101 TYR A CA 1
ATOM 801 C C . TYR A 1 101 ? 5.924 -6.565 -15.671 1.00 63.62 101 TYR A C 1
ATOM 803 O O . TYR A 1 101 ? 5.501 -6.146 -16.748 1.00 63.62 101 TYR A O 1
ATOM 811 N N . ARG A 1 102 ? 5.267 -6.351 -14.521 1.00 74.12 102 ARG A N 1
ATOM 812 C CA . ARG A 1 102 ? 3.954 -5.676 -14.414 1.00 74.12 102 ARG A CA 1
ATOM 813 C C . ARG A 1 102 ? 3.876 -4.653 -13.278 1.00 74.12 102 ARG A C 1
ATOM 815 O O . ARG A 1 102 ? 2.787 -4.267 -12.871 1.00 74.12 102 ARG A O 1
ATOM 822 N N . SER A 1 103 ? 5.027 -4.132 -12.861 1.00 82.62 103 SER A N 1
ATOM 823 C CA . SER A 1 103 ? 5.172 -3.163 -11.767 1.00 82.62 103 SER A CA 1
ATOM 824 C C . SER A 1 103 ? 4.349 -1.880 -11.905 1.00 82.62 103 SER A C 1
ATOM 826 O O . SER A 1 103 ? 4.179 -1.195 -10.907 1.00 82.62 103 SER A O 1
ATOM 828 N N . CYS A 1 104 ? 3.850 -1.555 -13.102 1.00 87.69 104 CYS A N 1
ATOM 829 C CA . CYS A 1 104 ? 3.094 -0.335 -13.374 1.00 87.69 104 CYS A CA 1
ATOM 830 C C . CYS A 1 104 ? 1.571 -0.497 -13.426 1.00 87.69 104 CYS A C 1
ATOM 832 O O . CYS A 1 104 ? 0.844 0.491 -13.560 1.00 87.69 104 CYS A O 1
ATOM 834 N N . CYS A 1 105 ? 1.072 -1.732 -13.379 1.00 90.00 105 CYS A N 1
ATOM 835 C CA . CYS A 1 105 ? -0.355 -2.033 -13.391 1.00 90.00 105 CYS A CA 1
ATOM 836 C C . CYS A 1 105 ? -0.846 -2.274 -11.965 1.00 90.00 105 CYS A C 1
ATOM 838 O O . CYS A 1 105 ? -0.156 -2.907 -11.176 1.00 90.00 105 CYS A O 1
ATOM 840 N N . VAL A 1 106 ? -2.065 -1.845 -11.646 1.00 91.38 106 VAL A N 1
ATOM 841 C CA . VAL A 1 106 ? -2.686 -2.140 -10.348 1.00 91.38 106 VAL A CA 1
ATOM 842 C C . VAL A 1 106 ? -3.144 -3.600 -10.308 1.00 91.38 106 VAL A C 1
ATOM 844 O O . VAL A 1 106 ? -3.874 -4.040 -11.198 1.00 91.38 106 VAL A O 1
ATOM 847 N N . ASP A 1 107 ? -2.751 -4.354 -9.279 1.00 91.69 107 ASP A N 1
ATOM 848 C CA . ASP A 1 107 ? -3.164 -5.758 -9.116 1.00 91.69 107 ASP A CA 1
ATOM 849 C C . ASP A 1 107 ? -4.458 -5.891 -8.292 1.00 91.69 107 ASP A C 1
ATOM 851 O O . ASP A 1 107 ? -4.475 -6.276 -7.117 1.00 91.69 107 ASP A O 1
ATOM 855 N N . GLU A 1 108 ? -5.580 -5.564 -8.937 1.00 91.81 108 GLU A N 1
ATOM 856 C CA . GLU A 1 108 ? -6.922 -5.664 -8.346 1.00 91.81 108 GLU A CA 1
ATOM 857 C C . GLU A 1 108 ? -7.294 -7.115 -7.985 1.00 91.81 108 GLU A C 1
ATOM 859 O O . GLU A 1 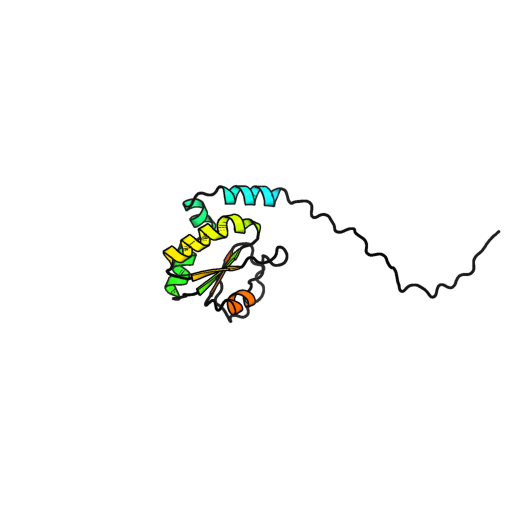108 ? -8.027 -7.356 -7.024 1.00 91.81 108 GLU A O 1
ATOM 864 N N . VAL A 1 109 ? -6.763 -8.098 -8.722 1.00 91.50 109 VAL A N 1
ATOM 865 C CA . VAL A 1 109 ? -7.063 -9.522 -8.516 1.00 91.50 109 VAL A CA 1
ATOM 866 C C . VAL A 1 109 ? -6.396 -10.032 -7.242 1.00 91.50 109 VAL A C 1
ATOM 868 O O . VAL A 1 109 ? -7.050 -10.700 -6.438 1.00 91.50 109 VAL A O 1
ATOM 871 N N . ALA A 1 110 ? -5.122 -9.705 -7.014 1.00 92.25 110 ALA A N 1
ATOM 872 C CA . ALA A 1 110 ? -4.440 -10.071 -5.775 1.00 92.25 110 ALA A CA 1
ATOM 873 C C . ALA A 1 110 ? -5.074 -9.391 -4.556 1.00 92.25 110 ALA A C 1
ATOM 875 O O . ALA A 1 110 ? -5.297 -10.049 -3.535 1.00 92.25 110 ALA A O 1
ATOM 876 N N . ALA A 1 111 ? -5.435 -8.108 -4.673 1.00 94.19 111 ALA A N 1
ATOM 877 C CA . ALA A 1 111 ? -6.143 -7.394 -3.614 1.00 94.19 111 ALA A CA 1
ATOM 878 C C . ALA A 1 111 ? -7.501 -8.048 -3.292 1.00 94.19 111 ALA A C 1
ATOM 880 O O . ALA A 1 111 ? -7.817 -8.282 -2.122 1.00 94.19 111 ALA A O 1
ATOM 881 N N . ALA A 1 112 ? -8.274 -8.429 -4.314 1.00 93.19 112 ALA A N 1
ATOM 882 C CA . ALA A 1 112 ? -9.547 -9.125 -4.141 1.00 93.19 112 ALA A CA 1
ATOM 883 C C . ALA A 1 112 ? -9.377 -10.514 -3.499 1.00 93.19 112 ALA A C 1
ATOM 885 O O . ALA A 1 112 ? -10.108 -10.859 -2.568 1.00 93.19 112 ALA A O 1
ATOM 886 N N . HIS A 1 113 ? -8.379 -11.300 -3.920 1.00 93.50 113 HIS A N 1
ATOM 887 C CA . HIS A 1 113 ? -8.068 -12.596 -3.302 1.00 93.50 113 HIS A CA 1
ATOM 888 C C . HIS A 1 113 ? -7.661 -12.467 -1.830 1.00 93.50 113 HIS A C 1
ATOM 890 O O . HIS A 1 113 ? -8.011 -13.318 -1.012 1.00 93.50 113 HIS A O 1
ATOM 896 N N . ALA A 1 114 ? -6.967 -11.385 -1.474 1.00 94.06 114 ALA A N 1
ATOM 897 C CA . ALA A 1 114 ? -6.653 -11.051 -0.090 1.00 94.06 114 ALA A CA 1
ATOM 898 C C . ALA A 1 114 ? -7.845 -10.439 0.671 1.00 94.06 114 ALA A C 1
ATOM 900 O O . ALA A 1 114 ? -7.715 -10.143 1.862 1.00 94.06 114 ALA A O 1
ATOM 901 N N . SER A 1 115 ? -9.010 -10.275 0.035 1.00 95.88 115 SER A N 1
ATOM 902 C CA . SER A 1 115 ? -10.189 -9.607 0.598 1.00 95.88 115 SER A CA 1
ATOM 903 C C . SER A 1 115 ? -9.846 -8.215 1.141 1.00 95.88 115 SER A C 1
ATOM 905 O O . SER A 1 115 ? -10.148 -7.904 2.294 1.00 95.88 115 SER A O 1
ATOM 907 N N . CYS A 1 116 ? -9.108 -7.427 0.360 1.00 97.31 116 CYS A N 1
ATOM 908 C CA . CYS A 1 116 ? -8.812 -6.035 0.674 1.00 97.31 116 CYS A CA 1
ATOM 909 C C . CYS A 1 116 ? -9.973 -5.128 0.253 1.00 97.31 116 CYS A C 1
ATOM 911 O O . CYS A 1 116 ? -10.606 -5.350 -0.775 1.00 97.31 116 CYS A O 1
ATOM 913 N N . ASP A 1 117 ? -10.211 -4.090 1.048 1.00 97.19 117 ASP A N 1
ATOM 914 C CA . ASP A 1 117 ? -11.232 -3.067 0.815 1.00 97.19 117 ASP A CA 1
ATOM 915 C C . ASP A 1 117 ? -10.737 -1.987 -0.155 1.00 97.19 117 ASP A C 1
ATOM 917 O O . ASP A 1 117 ? -11.536 -1.275 -0.750 1.00 97.19 117 ASP A O 1
ATOM 921 N N . ALA A 1 118 ? -9.416 -1.833 -0.263 1.00 97.19 118 ALA A N 1
ATOM 922 C CA . ALA A 1 118 ? -8.745 -0.823 -1.067 1.00 97.19 118 ALA A CA 1
ATOM 923 C C . ALA A 1 118 ? -7.318 -1.269 -1.428 1.00 97.19 118 ALA A C 1
ATOM 925 O O . ALA A 1 118 ? -6.746 -2.141 -0.761 1.00 97.19 118 ALA A O 1
ATOM 926 N N . ILE A 1 119 ? -6.725 -0.639 -2.442 1.00 96.31 119 ILE A N 1
ATOM 927 C CA . ILE A 1 119 ? -5.323 -0.822 -2.837 1.00 96.31 119 ILE A CA 1
ATOM 928 C C . ILE A 1 119 ? -4.611 0.531 -2.948 1.00 96.31 119 ILE A C 1
ATOM 930 O O . ILE A 1 119 ? -5.184 1.513 -3.412 1.00 96.31 119 ILE A O 1
ATOM 934 N N . VAL A 1 120 ? -3.358 0.576 -2.499 1.00 96.25 120 VAL A N 1
ATOM 935 C CA . VAL A 1 120 ? -2.437 1.698 -2.706 1.00 96.25 120 VAL A CA 1
ATOM 936 C C . VAL A 1 120 ? -1.304 1.213 -3.594 1.00 96.25 120 VAL A C 1
ATOM 938 O O . VAL A 1 120 ? -0.636 0.236 -3.244 1.00 96.25 120 VAL A O 1
ATOM 941 N N . HIS A 1 121 ? -1.093 1.882 -4.720 1.00 94.44 121 HIS A N 1
ATOM 942 C CA . HIS A 1 121 ? -0.035 1.560 -5.667 1.00 94.44 121 HIS A CA 1
ATOM 943 C C . HIS A 1 121 ? 1.094 2.588 -5.565 1.00 94.44 121 HIS A C 1
ATOM 945 O O . HIS A 1 121 ? 0.908 3.765 -5.861 1.00 94.44 121 HIS A O 1
ATOM 951 N N . TYR A 1 122 ? 2.280 2.149 -5.147 1.00 93.12 122 TYR A N 1
ATOM 952 C CA . TYR A 1 122 ? 3.466 3.001 -5.100 1.00 93.12 122 TYR A CA 1
ATOM 953 C C . TYR A 1 122 ? 4.348 2.757 -6.318 1.00 93.12 122 TYR A C 1
ATOM 955 O O . TYR A 1 122 ? 4.665 1.610 -6.605 1.00 93.12 122 TYR A O 1
ATOM 963 N N . GLY A 1 123 ? 4.822 3.822 -6.965 1.00 89.88 123 GLY A N 1
ATOM 964 C CA . GLY A 1 123 ? 5.700 3.743 -8.135 1.00 89.88 123 GLY A CA 1
ATOM 965 C C . GLY A 1 123 ? 5.046 4.299 -9.396 1.00 89.88 123 GLY A C 1
ATOM 966 O O . GLY A 1 123 ? 4.096 5.080 -9.325 1.00 89.88 123 GLY A O 1
ATOM 967 N N . ASP A 1 124 ? 5.590 3.921 -10.549 1.00 88.75 124 ASP A N 1
ATOM 968 C CA . ASP A 1 124 ? 5.105 4.389 -11.844 1.00 88.75 124 ASP A CA 1
ATOM 969 C C . ASP A 1 124 ? 3.798 3.694 -12.218 1.00 88.75 124 ASP A C 1
ATOM 971 O O . ASP A 1 124 ? 3.780 2.485 -12.397 1.00 88.75 124 ASP A O 1
ATOM 975 N N . ALA A 1 125 ? 2.721 4.448 -12.430 1.00 87.31 125 ALA A N 1
ATOM 976 C CA . ALA A 1 125 ? 1.459 3.896 -12.913 1.00 87.31 125 ALA A CA 1
ATOM 977 C C . ALA A 1 125 ? 1.350 4.015 -14.442 1.00 87.31 125 ALA A C 1
A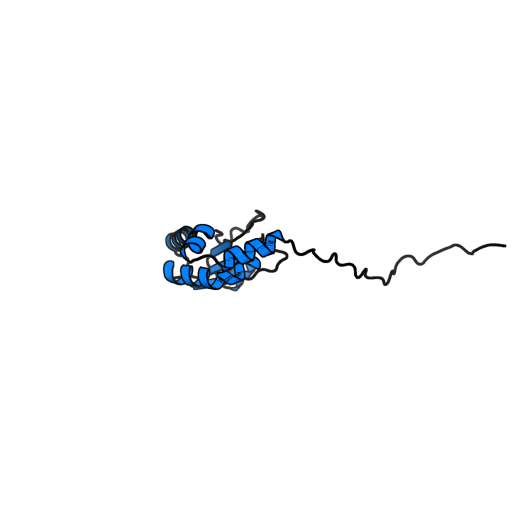TOM 979 O O . ALA A 1 125 ? 1.562 5.085 -15.013 1.00 87.31 125 ALA A O 1
ATOM 980 N N . CYS A 1 126 ? 0.936 2.944 -15.125 1.00 85.94 126 CYS A N 1
ATOM 981 C CA . CYS A 1 126 ? 0.718 2.965 -16.579 1.00 85.94 126 CYS A CA 1
ATOM 982 C C . CYS A 1 126 ? -0.623 3.579 -17.009 1.00 85.94 126 CYS A C 1
ATOM 984 O O . CYS A 1 126 ? -0.899 3.652 -18.205 1.00 85.94 126 CYS A O 1
ATOM 986 N N . LEU A 1 127 ? -1.461 3.995 -16.050 1.00 83.12 127 LEU A N 1
ATOM 987 C CA . LEU A 1 127 ? -2.789 4.588 -16.277 1.00 83.12 127 LEU A CA 1
ATOM 988 C C . LEU A 1 127 ? -3.723 3.713 -17.130 1.00 83.12 127 LEU A C 1
ATOM 990 O O . LEU A 1 127 ? -4.614 4.212 -17.820 1.00 83.12 127 LEU A O 1
ATOM 994 N N . SER A 1 128 ? -3.520 2.395 -17.083 1.00 84.19 128 SER A N 1
ATOM 995 C CA . SER A 1 128 ? -4.456 1.441 -17.672 1.00 84.19 128 SER A CA 1
ATOM 996 C C . SER A 1 128 ? -5.829 1.570 -17.011 1.00 84.19 128 SER A C 1
ATOM 998 O O . SER A 1 128 ? -5.934 1.951 -15.845 1.00 84.19 128 SER A O 1
ATOM 1000 N N . ALA A 1 129 ? -6.884 1.245 -17.759 1.00 85.19 129 ALA A N 1
ATOM 1001 C CA . ALA A 1 129 ? -8.244 1.295 -17.240 1.00 85.19 129 ALA A CA 1
ATOM 1002 C C . ALA A 1 129 ? -8.389 0.378 -16.015 1.00 85.19 129 ALA A C 1
ATOM 1004 O O . ALA A 1 129 ? -8.089 -0.814 -16.094 1.00 85.19 129 ALA A O 1
ATOM 1005 N N . LEU A 1 130 ? -8.855 0.953 -14.907 1.00 87.12 130 LEU A N 1
ATOM 1006 C CA . LEU A 1 130 ? -9.180 0.231 -13.680 1.00 87.12 130 LEU A CA 1
ATOM 1007 C C . LEU A 1 130 ? -10.586 -0.356 -13.786 1.00 87.12 130 LEU A C 1
ATOM 1009 O O . LEU A 1 130 ? -11.437 0.191 -14.491 1.00 87.12 130 LEU A O 1
ATOM 1013 N N . THR A 1 131 ? -10.856 -1.445 -13.067 1.00 82.06 131 THR A N 1
ATOM 1014 C CA . THR A 1 131 ? -12.188 -2.075 -13.104 1.00 82.06 131 THR A CA 1
ATOM 1015 C C . THR A 1 131 ? -13.215 -1.407 -12.183 1.00 82.06 131 THR A C 1
ATOM 1017 O O . THR A 1 131 ? -14.366 -1.832 -12.158 1.00 82.06 131 THR A O 1
ATOM 1020 N N . GLU A 1 132 ? -12.810 -0.373 -11.431 1.00 80.25 132 GLU A N 1
ATOM 1021 C CA . GLU A 1 132 ? -13.596 0.363 -10.417 1.00 80.25 132 GLU A CA 1
ATOM 1022 C C . GLU A 1 132 ? -14.159 -0.505 -9.270 1.00 80.25 132 GLU A C 1
ATOM 1024 O O . GLU A 1 132 ? -14.843 -0.000 -8.381 1.00 80.25 132 GLU A O 1
ATOM 1029 N N . ASN A 1 133 ? -13.837 -1.802 -9.237 1.00 86.12 133 ASN A N 1
ATOM 1030 C CA . ASN A 1 133 ? -14.335 -2.742 -8.230 1.00 86.12 133 ASN A CA 1
ATOM 1031 C C . ASN A 1 133 ? -13.672 -2.565 -6.861 1.00 86.12 133 ASN A C 1
ATOM 1033 O O . ASN A 1 133 ? -14.249 -2.943 -5.842 1.00 86.12 133 ASN A O 1
ATOM 1037 N N . ILE A 1 134 ? -12.461 -2.011 -6.839 1.00 92.25 134 ILE A N 1
ATOM 1038 C CA . ILE A 1 134 ? -11.717 -1.709 -5.623 1.00 92.25 134 ILE A CA 1
ATOM 1039 C C . ILE A 1 134 ? -11.160 -0.279 -5.710 1.00 92.25 134 ILE A C 1
ATOM 1041 O O . ILE A 1 134 ? -10.555 0.077 -6.722 1.00 92.25 134 ILE A O 1
ATOM 1045 N N . PRO A 1 135 ? -11.356 0.568 -4.683 1.00 95.56 135 PRO A N 1
ATOM 1046 C CA . PRO A 1 135 ? -10.744 1.889 -4.625 1.00 95.56 135 PRO A CA 1
ATOM 1047 C C . PRO A 1 135 ? -9.217 1.816 -4.706 1.00 95.56 135 PRO A C 1
ATOM 1049 O O . PRO A 1 135 ? -8.583 1.073 -3.951 1.00 95.56 135 PRO A O 1
ATOM 1052 N N . VAL A 1 136 ? -8.640 2.631 -5.589 1.00 94.38 136 VAL A N 1
ATOM 1053 C CA . VAL A 1 136 ? -7.193 2.732 -5.819 1.00 94.38 136 VAL A CA 1
ATOM 1054 C C . VAL A 1 136 ? -6.700 4.114 -5.391 1.00 94.38 136 VAL A C 1
ATOM 1056 O O . VAL A 1 136 ? -7.337 5.120 -5.719 1.00 94.38 136 VAL A O 1
ATOM 1059 N N . LYS A 1 137 ? -5.574 4.160 -4.673 1.00 93.31 137 LYS A N 1
ATOM 1060 C CA . LYS A 1 137 ? -4.783 5.373 -4.427 1.00 93.31 137 LYS A CA 1
ATOM 1061 C C . LYS A 1 137 ? -3.402 5.257 -5.054 1.00 93.31 137 LYS A C 1
ATOM 1063 O O . LYS A 1 137 ? -2.806 4.162 -4.945 1.00 93.31 137 LYS A O 1
#

Secondary structure (DSSP, 8-state):
-----------S---------------HHHHHHHHHHHT--HHHHHHHTTHHHHHHHHHHHT-SEEEEEE-GGGHHHHHHHHHHHHHHHT-EEEEEE--TTSTTS--HHHHHHTT-SEEEE-S----PPP-SSS-B-

Sequence (137 aa):
MSGDAGSSVAQFFSTHTPADHPKDEPDVSSDKFTDLIKNFNDDQLREFFHLDETVTWMRNNGYKRVALQLPDHFLSRAYCIAKFIESSADVKAFLLADTSYRSCCVDEVAAAHASCDAIVHYGDACLSALTENIPVK

InterPro domains:
  IPR016435 Diphthamide synthesis DPH1/DPH2 [PF01866] (70-136)
  IPR016435 Diphthamide synthesis DPH1/DPH2 [PTHR10762] (42-136)
  IPR016435 Diphthamide synthesis DPH1/DPH2 [SFLDS00032] (12-136)
  IPR016435 Diphthamide synthesis DPH1/DPH2 [TIGR00322] (48-136)
  IPR042263 Diphthamide synthesis DPH1/DPH2, domain 1 [G3DSA:3.40.50.11840] (51-137)

Radius of gyration: 23.36 Å; chains: 1; bounding box: 46×43×76 Å

Foldseek 3Di:
DDDDDDDDPDDDDDPDDPPDDPPPPPPPVLVVVLVVLLPDDPVSVCVLQVLVVVLVVCQVVVWAEEEEEAEPSCPSCQVVSQVVSCVRNVHHYHYDHDDPVCLQDDPPVVCVVVVGQAYERDDHHPPPDDPPPHHYD

pLDDT: mean 81.21, std 20.1, range [35.72, 98.0]

Organism: NCBI:txid51022